Protein AF-A0A2M6X918-F1 (afdb_monomer)

Structure (mmCIF, N/CA/C/O backbone):
data_AF-A0A2M6X918-F1
#
_entry.id   AF-A0A2M6X918-F1
#
loop_
_atom_site.group_PDB
_atom_site.id
_atom_site.type_symbol
_atom_site.label_atom_id
_atom_site.label_alt_id
_atom_site.label_comp_id
_atom_site.label_asym_id
_atom_site.label_entity_id
_atom_site.label_seq_id
_atom_site.pdbx_PDB_ins_code
_atom_site.Cartn_x
_atom_site.Cartn_y
_atom_site.Cartn_z
_atom_site.occupancy
_atom_site.B_iso_or_equiv
_atom_site.auth_seq_id
_atom_site.auth_comp_id
_atom_site.auth_asym_id
_atom_site.auth_atom_id
_atom_site.pdbx_PDB_model_num
ATOM 1 N N . MET A 1 1 ? -6.673 11.656 29.648 1.00 65.75 1 MET A N 1
ATOM 2 C CA . MET A 1 1 ? -6.603 12.655 28.548 1.00 65.75 1 MET A CA 1
ATOM 3 C C . MET A 1 1 ? -8.017 13.031 28.140 1.00 65.75 1 MET A C 1
ATOM 5 O O . MET A 1 1 ? -8.851 12.136 28.101 1.00 65.75 1 MET A O 1
ATOM 9 N N . SER A 1 2 ? -8.291 14.301 27.825 1.00 90.81 2 SER A N 1
ATOM 10 C CA . SER A 1 2 ? -9.578 14.689 27.229 1.00 90.81 2 SER A CA 1
ATOM 11 C C . SER A 1 2 ? -9.735 14.079 25.830 1.00 90.81 2 SER A C 1
ATOM 13 O O . SER A 1 2 ? -8.739 13.821 25.144 1.00 90.81 2 SER A O 1
ATOM 15 N N . LEU A 1 3 ? -10.982 13.849 25.405 1.00 89.31 3 LEU A N 1
ATOM 16 C CA . LEU A 1 3 ? -11.306 13.272 24.095 1.00 89.31 3 LEU A CA 1
ATOM 17 C C . LEU A 1 3 ? -10.665 14.082 22.954 1.00 89.31 3 LEU A C 1
ATOM 19 O O . LEU A 1 3 ? -10.004 13.511 22.090 1.00 89.31 3 LEU A O 1
ATOM 23 N N . THR A 1 4 ? -10.749 15.412 23.029 1.00 91.00 4 THR A N 1
ATOM 24 C CA . THR A 1 4 ? -10.130 16.348 22.080 1.00 91.00 4 THR A CA 1
ATOM 25 C C . THR A 1 4 ? -8.622 16.148 21.975 1.00 91.00 4 THR A C 1
ATOM 27 O O . THR A 1 4 ? -8.084 16.058 20.874 1.00 91.00 4 THR A O 1
ATOM 30 N N . ARG A 1 5 ? -7.924 16.000 23.111 1.00 91.00 5 ARG A N 1
ATOM 31 C CA . ARG A 1 5 ? -6.468 15.798 23.122 1.00 91.00 5 ARG A CA 1
ATOM 32 C C . ARG A 1 5 ? -6.080 14.441 22.527 1.00 91.00 5 ARG A C 1
ATOM 34 O O . ARG A 1 5 ? -5.066 14.349 21.844 1.00 91.00 5 ARG A O 1
ATOM 41 N N . LYS A 1 6 ? -6.886 13.399 22.759 1.00 91.19 6 LYS A N 1
ATOM 42 C CA . LYS A 1 6 ? -6.657 12.055 22.204 1.00 91.19 6 LYS A CA 1
ATOM 43 C C . LYS A 1 6 ? -6.860 12.027 20.684 1.00 91.19 6 LYS A C 1
ATOM 45 O O . LYS A 1 6 ? -6.033 11.461 19.975 1.00 91.19 6 LYS A O 1
ATOM 50 N N . ILE A 1 7 ? -7.913 12.677 20.184 1.00 91.94 7 ILE A N 1
ATOM 51 C CA . ILE A 1 7 ? -8.176 12.804 18.742 1.00 91.94 7 ILE A CA 1
ATOM 52 C C . ILE A 1 7 ? -7.075 13.627 18.065 1.00 91.94 7 ILE A C 1
ATOM 54 O O . ILE A 1 7 ? -6.539 13.196 17.043 1.00 91.94 7 ILE A O 1
ATOM 58 N N . ALA A 1 8 ? -6.692 14.766 18.652 1.00 93.31 8 ALA A N 1
ATOM 59 C CA . ALA A 1 8 ? -5.626 15.614 18.124 1.00 93.31 8 ALA A CA 1
ATOM 60 C C . ALA A 1 8 ? -4.293 14.855 18.030 1.00 93.31 8 ALA A C 1
ATOM 62 O O . ALA A 1 8 ? -3.656 14.866 16.981 1.00 93.31 8 ALA A O 1
ATOM 63 N N . TYR A 1 9 ? -3.911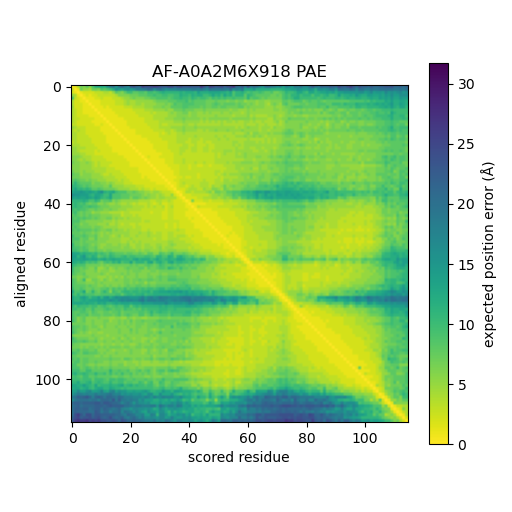 14.126 19.084 1.00 94.94 9 TYR A N 1
ATOM 64 C CA . TYR A 1 9 ? -2.685 13.327 19.092 1.00 94.94 9 TYR A CA 1
ATOM 65 C C . TYR A 1 9 ? -2.690 12.230 18.017 1.00 94.94 9 TYR A C 1
ATOM 67 O O . TYR A 1 9 ? -1.760 12.148 17.220 1.00 94.94 9 TYR A O 1
ATOM 75 N N . ASN A 1 10 ? -3.761 11.433 17.928 1.00 93.69 10 ASN A N 1
ATOM 76 C CA . ASN A 1 10 ? -3.864 10.369 16.923 1.00 93.69 10 ASN A CA 1
ATOM 77 C C . ASN A 1 10 ? -3.842 10.915 15.490 1.00 93.69 10 ASN A C 1
ATOM 79 O O . ASN A 1 10 ? -3.247 10.311 14.600 1.00 93.69 10 ASN A O 1
ATOM 83 N N . THR A 1 11 ? -4.481 12.061 15.262 1.00 94.25 11 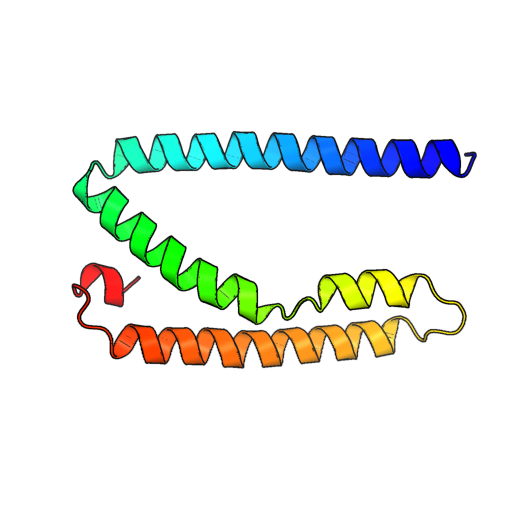THR A N 1
ATOM 84 C CA . THR A 1 11 ? -4.495 12.715 13.948 1.00 94.25 11 THR A CA 1
ATOM 85 C C . THR A 1 11 ? -3.108 13.230 13.586 1.00 94.25 11 THR A C 1
ATOM 87 O O . THR A 1 11 ? -2.651 12.998 12.472 1.00 94.25 11 THR A O 1
ATOM 90 N N . LEU A 1 12 ? -2.402 13.862 14.530 1.00 96.50 12 LEU A N 1
ATOM 91 C CA . LEU A 1 12 ? -1.030 14.326 14.325 1.00 96.50 12 LEU A CA 1
ATOM 92 C C . LEU A 1 12 ? -0.085 13.173 13.981 1.00 96.50 12 LEU A C 1
ATOM 94 O O . LEU A 1 12 ? 0.662 13.274 13.011 1.00 96.50 12 LEU A O 1
ATOM 98 N N . VAL A 1 13 ? -0.157 12.062 14.720 1.00 96.81 13 VAL A N 1
ATOM 99 C CA . VAL A 1 13 ? 0.669 10.874 14.457 1.00 96.81 13 VAL A CA 1
ATOM 100 C C . VAL A 1 13 ? 0.365 10.284 13.076 1.00 96.81 13 VAL A C 1
ATOM 102 O O . VAL A 1 13 ? 1.291 10.004 12.316 1.00 96.81 13 VAL A O 1
ATOM 105 N N . GLN A 1 14 ? -0.913 10.147 12.702 1.00 94.94 14 GLN A N 1
ATOM 106 C CA . GLN A 1 14 ? -1.284 9.640 11.375 1.00 94.94 14 GLN A CA 1
ATOM 107 C C . GLN A 1 14 ? -0.837 10.569 10.240 1.00 94.94 14 GLN A C 1
ATOM 109 O O . GLN A 1 14 ? -0.315 10.098 9.229 1.00 94.94 14 GLN A O 1
ATOM 114 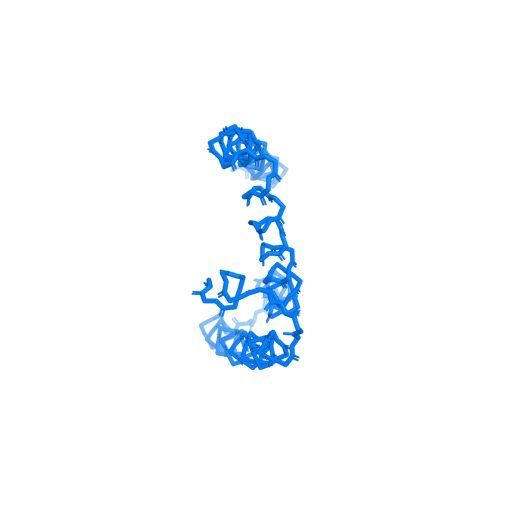N N . SER A 1 15 ? -1.016 11.880 10.397 1.00 96.88 15 SER A N 1
ATOM 115 C CA . SER A 1 15 ? -0.600 12.868 9.400 1.00 96.88 15 SER A CA 1
ATOM 116 C C . SER A 1 15 ? 0.918 12.892 9.237 1.00 96.88 15 SER A C 1
ATOM 118 O O . SER A 1 15 ? 1.403 12.840 8.109 1.00 96.88 15 SER A O 1
ATOM 120 N N . ALA A 1 16 ? 1.674 12.883 10.339 1.00 97.31 16 ALA A N 1
ATOM 121 C CA . ALA A 1 16 ? 3.132 12.805 10.299 1.00 97.31 16 ALA A CA 1
ATOM 122 C C . ALA A 1 16 ? 3.604 11.521 9.598 1.00 97.31 16 ALA A C 1
ATOM 124 O O . ALA A 1 16 ? 4.442 11.583 8.700 1.00 97.31 16 ALA A O 1
ATOM 125 N N . GLY A 1 17 ? 3.005 10.371 9.929 1.00 97.00 17 GLY A N 1
ATOM 126 C CA . GLY A 1 17 ? 3.304 9.100 9.267 1.00 97.00 17 GLY A CA 1
ATOM 127 C C . GLY A 1 17 ? 3.033 9.129 7.759 1.00 97.00 17 GLY A C 1
ATOM 128 O O . GLY A 1 17 ? 3.840 8.621 6.978 1.00 97.00 17 GLY A O 1
ATOM 129 N N . ARG A 1 18 ? 1.943 9.778 7.324 1.00 96.19 18 ARG A N 1
ATOM 130 C CA . ARG A 1 18 ? 1.638 9.966 5.894 1.00 96.19 18 ARG A CA 1
ATOM 131 C C . ARG A 1 18 ? 2.664 10.849 5.192 1.00 96.19 18 ARG A C 1
ATOM 133 O O . ARG A 1 18 ? 3.096 10.493 4.101 1.00 96.19 18 ARG A O 1
ATOM 140 N N . VAL A 1 19 ? 3.074 11.956 5.811 1.00 97.75 19 VAL A N 1
ATOM 141 C CA . VAL A 1 19 ? 4.098 12.852 5.248 1.00 97.75 19 VAL A CA 1
ATOM 142 C C . VAL A 1 19 ? 5.430 12.120 5.102 1.00 97.75 19 VAL A C 1
ATOM 144 O O . VAL A 1 19 ? 6.019 12.138 4.025 1.00 97.75 19 VAL A O 1
ATOM 147 N N . ILE A 1 20 ? 5.871 11.408 6.142 1.00 97.81 20 ILE A N 1
ATOM 148 C CA . ILE A 1 20 ? 7.110 10.617 6.105 1.00 97.81 20 ILE A CA 1
ATOM 149 C C . ILE A 1 20 ? 7.039 9.558 4.997 1.00 97.81 20 ILE A C 1
ATOM 151 O O . ILE A 1 20 ? 7.962 9.443 4.194 1.00 97.81 20 ILE A O 1
ATOM 155 N N . SER A 1 21 ? 5.923 8.833 4.900 1.00 96.50 21 SER A N 1
ATOM 156 C CA . SER A 1 21 ? 5.723 7.817 3.859 1.00 96.50 21 SER A CA 1
ATOM 157 C C . SER A 1 21 ? 5.772 8.416 2.452 1.00 96.50 21 SER A C 1
ATOM 159 O O . SER A 1 21 ? 6.373 7.828 1.556 1.00 96.50 21 SER A O 1
ATOM 161 N N . ALA A 1 22 ? 5.185 9.600 2.255 1.00 96.25 22 ALA A N 1
ATOM 162 C CA . ALA A 1 22 ? 5.217 10.302 0.976 1.00 96.25 22 ALA A CA 1
ATOM 163 C C . ALA A 1 22 ? 6.639 10.745 0.597 1.00 96.25 22 ALA A C 1
ATOM 165 O O . ALA A 1 22 ? 7.046 10.561 -0.548 1.00 96.25 22 ALA A O 1
ATOM 166 N N . LEU A 1 23 ? 7.414 11.268 1.553 1.00 97.75 23 LEU A N 1
ATOM 167 C CA . LEU A 1 23 ? 8.811 11.658 1.329 1.00 97.75 23 LEU A CA 1
ATOM 168 C C . LEU A 1 23 ? 9.689 10.453 0.969 1.00 97.75 23 LEU A C 1
ATOM 170 O O . LEU A 1 23 ? 10.480 10.527 0.029 1.00 97.75 23 LEU A O 1
ATOM 174 N N . ILE A 1 24 ? 9.513 9.328 1.669 1.00 97.25 24 ILE A N 1
ATOM 175 C CA . ILE A 1 24 ? 10.207 8.073 1.349 1.00 97.25 24 ILE A CA 1
ATOM 176 C C . ILE A 1 24 ? 9.807 7.595 -0.049 1.00 97.25 24 ILE A C 1
ATOM 178 O O . ILE A 1 24 ? 10.678 7.303 -0.865 1.00 97.25 24 ILE A O 1
ATOM 182 N N . GLY A 1 25 ? 8.507 7.564 -0.355 1.00 94.56 25 GLY A N 1
ATOM 183 C CA . GLY A 1 25 ? 8.00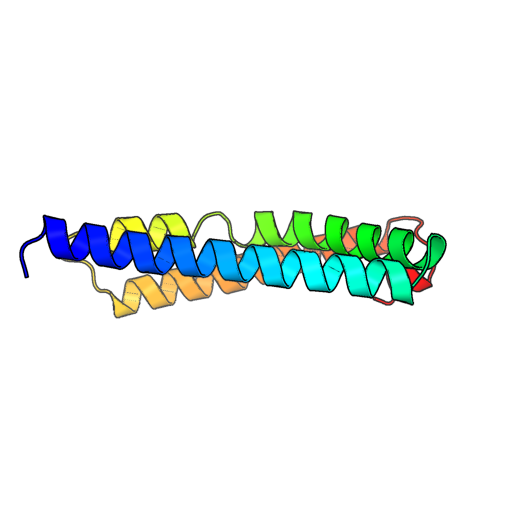0 7.158 -1.667 1.00 94.56 25 GLY A CA 1
ATOM 184 C C . GLY A 1 25 ? 8.559 8.016 -2.802 1.00 94.56 25 GLY A C 1
ATOM 185 O O . GLY A 1 25 ? 8.994 7.486 -3.822 1.00 94.56 25 GLY A O 1
ATOM 186 N N . PHE A 1 26 ? 8.639 9.332 -2.600 1.00 95.88 26 PHE A N 1
ATOM 187 C CA . PHE A 1 26 ? 9.275 10.244 -3.547 1.00 95.88 26 PHE A CA 1
ATOM 188 C C . PHE A 1 26 ? 10.759 9.911 -3.760 1.00 95.88 26 PHE A C 1
ATOM 190 O O . PHE A 1 26 ? 11.213 9.827 -4.902 1.00 95.88 26 PHE A O 1
ATOM 197 N N . GLY A 1 27 ? 11.504 9.661 -2.679 1.00 96.38 27 GLY A N 1
ATOM 198 C CA . GLY A 1 27 ? 12.905 9.243 -2.753 1.00 96.38 27 GLY A CA 1
ATOM 199 C C . GLY A 1 27 ? 13.095 7.938 -3.531 1.00 96.38 27 GLY A C 1
ATOM 200 O O . GLY A 1 27 ? 13.969 7.861 -4.395 1.00 96.38 27 GLY A O 1
ATOM 201 N N . VAL A 1 28 ? 12.234 6.943 -3.290 1.00 93.88 28 VAL A N 1
ATOM 202 C CA . VAL A 1 28 ? 12.238 5.663 -4.017 1.00 93.88 28 VAL A CA 1
ATOM 203 C C . VAL A 1 28 ? 11.993 5.883 -5.506 1.00 93.88 28 VAL A C 1
ATOM 205 O O . VAL A 1 28 ? 12.747 5.360 -6.326 1.00 93.88 28 VAL A O 1
ATOM 208 N N . ILE A 1 29 ? 10.995 6.689 -5.877 1.00 92.38 29 ILE A N 1
ATOM 209 C CA . ILE A 1 29 ? 10.700 6.995 -7.284 1.00 92.38 29 ILE A CA 1
ATOM 210 C C . ILE A 1 29 ? 11.889 7.703 -7.943 1.00 92.38 29 ILE A C 1
ATOM 212 O O . ILE A 1 29 ? 12.302 7.306 -9.030 1.00 92.38 29 ILE A O 1
ATOM 216 N N . ALA A 1 30 ? 12.484 8.702 -7.285 1.00 92.81 30 ALA A N 1
ATOM 217 C CA . ALA A 1 30 ? 13.628 9.438 -7.819 1.00 92.81 30 ALA A CA 1
ATOM 218 C C . ALA A 1 30 ? 14.866 8.544 -8.012 1.00 92.81 30 ALA A C 1
ATOM 220 O O . ALA A 1 30 ? 15.542 8.637 -9.039 1.00 92.81 30 ALA A O 1
ATOM 221 N N . ALA A 1 31 ? 15.159 7.663 -7.052 1.00 93.50 31 ALA A N 1
ATOM 222 C CA . ALA A 1 31 ? 16.256 6.703 -7.154 1.00 93.50 31 ALA A CA 1
ATOM 223 C C . ALA A 1 31 ? 16.013 5.687 -8.281 1.00 93.50 31 ALA A C 1
ATOM 225 O O . ALA A 1 31 ? 16.885 5.471 -9.120 1.00 93.50 31 ALA A O 1
ATOM 226 N N . THR A 1 32 ? 14.801 5.134 -8.350 1.00 91.12 32 THR A N 1
ATOM 227 C CA . THR A 1 32 ? 14.383 4.158 -9.368 1.00 91.12 32 THR A CA 1
ATOM 228 C C . THR A 1 32 ? 14.439 4.765 -10.771 1.00 91.12 32 THR A C 1
ATOM 230 O O . THR A 1 32 ? 14.993 4.162 -11.687 1.00 91.12 32 THR A O 1
ATOM 233 N N . ALA A 1 33 ? 13.948 5.995 -10.944 1.00 90.56 33 ALA A N 1
ATOM 234 C CA . ALA A 1 33 ? 13.986 6.704 -12.221 1.00 90.56 33 ALA A CA 1
ATOM 235 C C . ALA A 1 33 ? 15.419 6.982 -12.703 1.00 90.56 33 ALA A C 1
ATOM 237 O O . ALA A 1 33 ? 15.705 6.858 -13.894 1.00 90.56 33 ALA A O 1
ATOM 238 N N . ARG A 1 34 ? 16.333 7.328 -11.785 1.00 91.19 34 ARG A N 1
ATOM 239 C CA . ARG A 1 34 ? 17.754 7.540 -12.107 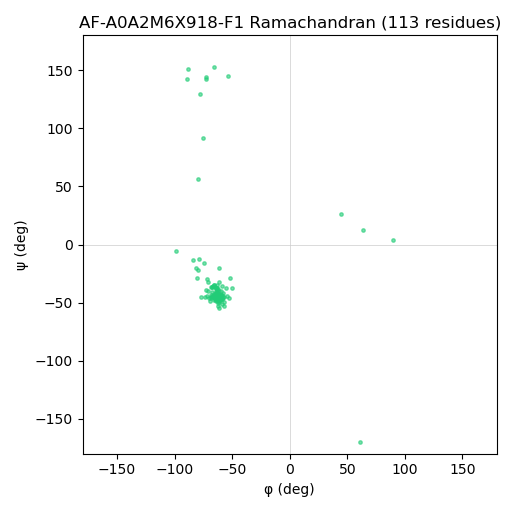1.00 91.19 34 ARG A CA 1
ATOM 240 C C . ARG A 1 34 ? 18.473 6.236 -12.438 1.00 91.19 34 ARG A C 1
ATOM 242 O O . ARG A 1 34 ? 19.282 6.224 -13.357 1.00 91.19 34 ARG A O 1
ATOM 249 N N . TYR A 1 35 ? 18.175 5.161 -11.711 1.00 90.94 35 TYR A N 1
ATOM 250 C CA . TYR A 1 35 ? 18.843 3.872 -11.882 1.00 90.94 35 TYR A CA 1
ATOM 251 C C . TYR A 1 35 ? 18.409 3.142 -13.161 1.00 90.94 35 TYR A C 1
ATOM 253 O O . TYR A 1 35 ? 19.254 2.654 -13.903 1.00 90.94 35 TYR A O 1
ATOM 261 N N . LEU A 1 36 ? 17.103 3.090 -13.452 1.00 86.75 36 LEU A N 1
ATOM 262 C CA . LEU A 1 36 ? 16.577 2.370 -14.621 1.00 86.75 36 LEU A CA 1
ATOM 263 C C . LEU A 1 36 ? 16.611 3.180 -15.928 1.00 86.75 36 LEU A C 1
ATOM 265 O O . LEU A 1 36 ? 16.387 2.623 -17.007 1.00 86.75 36 LEU A O 1
ATOM 269 N N . GLY A 1 37 ? 16.845 4.493 -15.851 1.00 87.00 37 GLY A N 1
ATOM 270 C CA . GLY A 1 37 ? 16.764 5.386 -17.004 1.00 87.00 37 GLY A CA 1
ATOM 271 C C . GLY A 1 37 ? 15.362 5.430 -17.634 1.00 87.00 37 GLY A C 1
ATOM 272 O O . GLY A 1 37 ? 14.380 4.919 -17.096 1.00 87.00 37 GLY A O 1
ATOM 273 N N . ARG A 1 38 ? 15.242 6.059 -18.809 1.00 82.25 38 ARG A N 1
ATOM 274 C CA . ARG A 1 38 ? 13.934 6.385 -19.415 1.00 82.25 38 ARG A CA 1
ATOM 275 C C . ARG A 1 38 ? 13.114 5.149 -19.809 1.00 82.25 38 ARG A C 1
ATOM 277 O O . ARG A 1 38 ? 11.908 5.119 -19.581 1.00 82.25 38 ARG A O 1
ATOM 284 N N . GLN A 1 39 ? 13.758 4.139 -20.396 1.00 81.38 39 GLN A N 1
ATOM 285 C CA . GLN A 1 39 ? 13.072 2.950 -20.909 1.00 81.38 39 GLN A CA 1
ATOM 286 C C . GLN A 1 39 ? 12.682 1.977 -19.786 1.00 81.38 39 GLN A C 1
ATOM 288 O O . GLN A 1 39 ? 11.535 1.531 -19.738 1.00 81.38 39 GLN A O 1
ATOM 293 N N . GLY A 1 40 ? 13.595 1.703 -18.846 1.00 82.88 40 GLY A N 1
ATOM 294 C CA . GLY A 1 40 ? 13.316 0.822 -17.711 1.00 82.88 40 GLY A CA 1
ATOM 295 C C . GLY A 1 40 ? 12.294 1.421 -16.742 1.00 82.88 40 GLY A C 1
ATOM 296 O O . GLY A 1 40 ? 11.413 0.711 -16.262 1.00 82.88 40 GLY A O 1
ATOM 297 N N . PHE A 1 41 ? 12.320 2.742 -16.528 1.00 87.50 41 PHE A N 1
ATOM 298 C CA . PHE A 1 41 ? 11.312 3.415 -15.706 1.00 87.50 41 PHE A CA 1
ATOM 299 C C . PHE A 1 41 ? 9.908 3.367 -16.331 1.00 87.50 41 PHE A C 1
ATOM 301 O O . PHE A 1 41 ? 8.923 3.226 -15.606 1.00 87.50 41 PHE A O 1
ATOM 308 N N . GLY A 1 42 ? 9.800 3.424 -17.665 1.00 85.19 42 GLY A N 1
ATOM 309 C CA . GLY A 1 42 ? 8.527 3.259 -18.374 1.00 85.19 42 GLY A CA 1
ATOM 310 C C . GLY A 1 42 ? 7.925 1.864 -18.183 1.00 85.19 42 GLY A C 1
ATOM 311 O O . GLY A 1 42 ? 6.739 1.736 -17.877 1.00 85.19 42 GLY A O 1
ATOM 312 N N . GLN A 1 43 ? 8.752 0.820 -18.286 1.00 86.38 43 GLN A N 1
ATOM 313 C CA . GLN A 1 43 ? 8.331 -0.562 -18.022 1.00 86.38 43 GLN A CA 1
ATOM 314 C C . GLN A 1 43 ? 7.920 -0.752 -16.557 1.00 86.38 43 GLN A C 1
ATOM 316 O O . GLN A 1 43 ? 6.830 -1.252 -16.290 1.00 86.38 43 GLN A O 1
ATOM 321 N N . TYR A 1 44 ? 8.741 -0.275 -15.617 1.00 87.62 44 TYR A N 1
ATOM 322 C CA . TYR A 1 44 ? 8.447 -0.327 -14.184 1.00 87.62 44 TYR A CA 1
ATOM 323 C C . TYR A 1 44 ? 7.129 0.374 -13.839 1.00 87.62 44 TYR A C 1
ATOM 325 O O . TYR A 1 44 ? 6.265 -0.203 -13.183 1.00 87.62 44 TYR A O 1
ATOM 333 N N . THR A 1 45 ? 6.940 1.600 -14.332 1.00 88.81 45 THR A N 1
ATOM 334 C CA . THR A 1 45 ? 5.718 2.376 -14.085 1.00 88.81 45 THR A CA 1
ATOM 335 C C . THR A 1 45 ? 4.491 1.690 -14.680 1.00 88.81 45 THR A C 1
ATOM 337 O O . THR A 1 45 ? 3.431 1.721 -14.066 1.00 88.81 45 THR A O 1
ATOM 340 N N . THR A 1 46 ? 4.628 1.021 -15.828 1.00 87.62 46 THR A N 1
ATOM 341 C CA . THR A 1 46 ? 3.530 0.257 -16.442 1.00 87.62 46 THR A CA 1
ATOM 342 C C . THR A 1 46 ? 3.104 -0.913 -15.556 1.00 87.62 46 THR A C 1
ATOM 344 O O . THR A 1 46 ? 1.918 -1.045 -15.262 1.00 87.62 46 THR A O 1
ATOM 347 N N . VAL A 1 47 ? 4.062 -1.716 -15.074 1.00 88.38 47 VAL A N 1
ATOM 348 C CA . VAL A 1 47 ? 3.785 -2.830 -14.148 1.00 88.38 47 VAL A CA 1
ATOM 349 C C . VAL A 1 47 ? 3.148 -2.307 -12.861 1.00 88.38 47 VAL A C 1
ATOM 351 O O . VAL A 1 47 ? 2.114 -2.809 -12.431 1.00 88.38 47 VAL A O 1
ATOM 354 N N . MET A 1 48 ? 3.717 -1.253 -12.273 1.00 89.88 48 MET A N 1
ATOM 355 C CA . MET A 1 48 ? 3.210 -0.652 -11.037 1.00 89.88 48 MET A CA 1
ATOM 356 C C . MET A 1 48 ? 1.802 -0.076 -11.197 1.00 89.88 48 MET A C 1
ATOM 358 O O . MET A 1 48 ? 0.974 -0.255 -10.308 1.00 89.88 48 MET A O 1
ATOM 362 N N . ALA A 1 49 ? 1.505 0.596 -12.311 1.00 90.56 49 ALA A N 1
ATOM 363 C CA . ALA A 1 49 ? 0.182 1.154 -12.575 1.00 90.56 49 ALA A CA 1
ATOM 364 C C . ALA A 1 49 ? -0.862 0.050 -12.785 1.00 90.56 49 ALA A C 1
ATOM 366 O O . ALA A 1 49 ? -1.941 0.107 -12.195 1.00 90.56 49 ALA A O 1
ATOM 367 N N . PHE A 1 50 ? -0.523 -0.978 -13.570 1.00 89.38 50 PHE A N 1
ATOM 368 C CA . PHE A 1 50 ? -1.391 -2.130 -13.801 1.00 89.38 50 PHE A CA 1
ATOM 369 C C . PHE A 1 50 ? -1.684 -2.875 -12.491 1.00 89.38 50 PHE A C 1
ATOM 371 O O . PHE A 1 50 ? -2.841 -3.002 -12.090 1.00 89.38 50 PHE A O 1
ATOM 378 N N . SER A 1 51 ? -0.644 -3.289 -11.765 1.00 88.88 51 SER A N 1
ATOM 379 C CA . SER A 1 51 ? -0.780 -3.988 -10.482 1.00 88.88 51 SER A CA 1
ATOM 380 C C . SER A 1 51 ? -1.457 -3.120 -9.422 1.00 88.88 51 SER A C 1
ATOM 382 O O . SER A 1 51 ? -2.270 -3.615 -8.638 1.00 88.88 51 SER A O 1
ATOM 384 N N . GLY A 1 52 ? -1.164 -1.818 -9.410 1.00 89.62 52 GLY A N 1
ATOM 385 C CA . GLY A 1 52 ? -1.775 -0.840 -8.516 1.00 89.62 52 GLY A CA 1
ATOM 386 C C . GLY A 1 52 ? -3.282 -0.734 -8.719 1.00 89.62 52 GLY A C 1
ATOM 387 O O . GLY A 1 52 ? -4.023 -0.771 -7.740 1.00 89.62 52 GLY A O 1
ATOM 388 N N . PHE A 1 53 ? -3.748 -0.703 -9.969 1.00 90.06 53 PHE A N 1
ATOM 389 C CA . PHE A 1 53 ? -5.173 -0.661 -10.293 1.00 90.06 53 PHE A CA 1
ATOM 390 C C . PHE A 1 53 ? -5.937 -1.850 -9.690 1.00 90.06 53 PHE A C 1
ATOM 392 O O . PHE A 1 53 ? -6.894 -1.659 -8.937 1.00 90.06 53 PHE A O 1
ATOM 399 N N . PHE A 1 54 ? -5.476 -3.081 -9.934 1.00 90.31 54 PHE A N 1
ATOM 400 C CA . PHE A 1 54 ? -6.110 -4.275 -9.362 1.00 90.31 54 PHE A CA 1
ATOM 401 C C . PHE A 1 54 ? -5.960 -4.340 -7.838 1.00 90.31 54 PHE A C 1
ATOM 403 O O . PHE A 1 54 ? -6.902 -4.731 -7.151 1.00 90.31 54 PHE A O 1
ATOM 410 N N . SER A 1 55 ? -4.828 -3.894 -7.287 1.00 88.25 55 SER A N 1
ATOM 411 C CA . SER A 1 55 ? -4.604 -3.840 -5.834 1.00 88.25 55 SER A CA 1
ATOM 412 C C . SER A 1 55 ? -5.544 -2.863 -5.125 1.00 88.25 55 SER A C 1
ATOM 414 O O . SER A 1 55 ? -6.010 -3.145 -4.020 1.00 88.25 55 SER A O 1
ATOM 416 N N . THR A 1 56 ? -5.865 -1.726 -5.749 1.00 88.69 56 THR A N 1
ATOM 417 C CA . THR A 1 56 ? -6.845 -0.771 -5.215 1.00 88.69 56 THR A CA 1
ATOM 418 C C . THR A 1 56 ? -8.241 -1.389 -5.149 1.00 88.69 56 THR A C 1
ATOM 420 O O . THR A 1 56 ? -8.930 -1.224 -4.141 1.00 88.69 56 THR A O 1
ATOM 423 N N . ILE A 1 57 ? -8.646 -2.139 -6.178 1.00 87.94 57 ILE A N 1
ATOM 424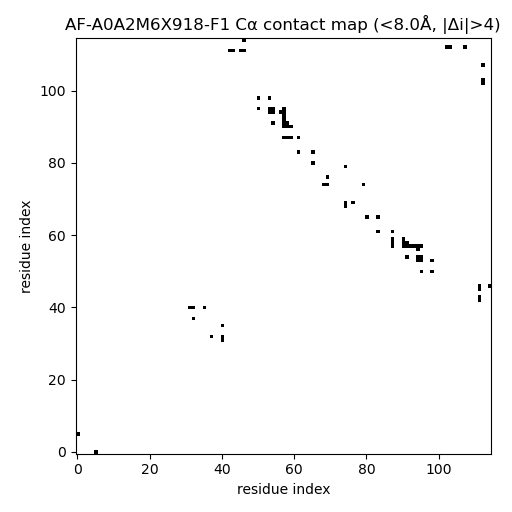 C CA . ILE A 1 57 ? -9.961 -2.796 -6.227 1.00 87.94 57 ILE A CA 1
ATOM 425 C C . ILE A 1 57 ? -10.011 -3.996 -5.263 1.00 87.94 57 ILE A C 1
ATOM 427 O O . ILE A 1 57 ? -11.007 -4.176 -4.566 1.00 87.94 57 ILE A O 1
ATOM 431 N N . ALA A 1 58 ? -8.923 -4.769 -5.151 1.00 87.94 58 ALA A N 1
ATOM 432 C CA . ALA A 1 58 ? -8.801 -5.976 -4.319 1.00 87.94 58 ALA A CA 1
ATOM 433 C C . ALA A 1 58 ? -9.262 -5.783 -2.866 1.00 87.94 58 ALA A C 1
ATOM 435 O O . ALA A 1 58 ? -9.892 -6.666 -2.275 1.00 87.94 58 ALA A O 1
ATOM 436 N N . GLY A 1 59 ? -8.977 -4.609 -2.297 1.00 80.56 59 GLY A N 1
ATOM 437 C CA . GLY A 1 59 ? -9.339 -4.279 -0.923 1.00 80.56 59 GLY A CA 1
ATOM 438 C C . GLY A 1 59 ? -10.822 -3.975 -0.695 1.00 80.56 59 GLY A C 1
ATOM 439 O O . GLY A 1 59 ? -11.230 -3.947 0.466 1.00 80.56 59 GLY A O 1
ATOM 440 N N . PHE A 1 60 ? -11.611 -3.713 -1.748 1.00 81.81 60 PHE A N 1
ATOM 441 C CA . PHE A 1 60 ? -13.061 -3.442 -1.709 1.00 81.81 60 PHE A CA 1
ATOM 442 C C . PHE A 1 60 ? -13.534 -2.465 -0.608 1.00 81.81 60 PHE A C 1
ATOM 444 O O . PHE A 1 60 ? -14.661 -2.540 -0.126 1.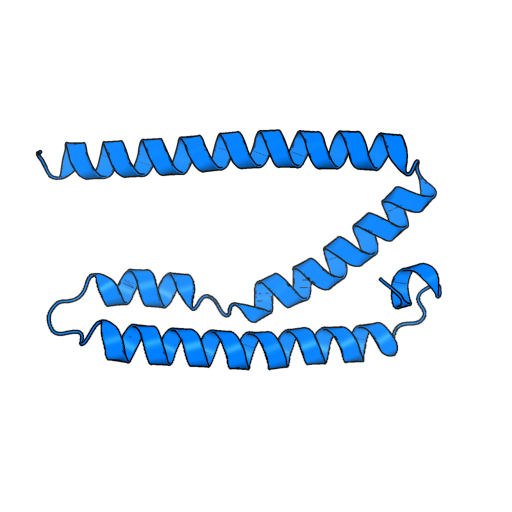00 81.81 60 PHE A O 1
ATOM 451 N N . GLY A 1 61 ? -12.671 -1.556 -0.141 1.00 83.25 61 GLY A N 1
ATOM 452 C CA . GLY A 1 61 ? -12.993 -0.660 0.976 1.00 83.25 61 GLY A CA 1
ATOM 453 C C . GLY A 1 61 ? -13.244 -1.363 2.321 1.00 83.25 61 GLY A C 1
ATOM 454 O O . GLY A 1 61 ? -13.690 -0.710 3.263 1.00 83.25 61 GLY A O 1
ATOM 455 N N . ILE A 1 62 ? -12.918 -2.655 2.462 1.00 88.69 62 ILE A N 1
ATOM 456 C CA . ILE A 1 62 ? -13.175 -3.456 3.674 1.00 88.69 62 ILE A CA 1
ATOM 457 C C . ILE A 1 62 ? -12.562 -2.792 4.915 1.00 88.69 62 ILE A C 1
ATOM 459 O O . ILE A 1 62 ? -13.186 -2.753 5.971 1.00 88.69 62 ILE A O 1
ATOM 463 N N . SER A 1 63 ? -11.378 -2.184 4.788 1.00 87.06 63 SER A N 1
ATOM 464 C CA . SER A 1 63 ? -10.733 -1.438 5.880 1.00 87.06 63 SER A CA 1
ATOM 465 C C . SER A 1 63 ? -11.592 -0.280 6.416 1.00 87.06 63 SER A C 1
ATOM 467 O O . SER A 1 63 ? -11.577 -0.012 7.618 1.00 87.06 63 SER A O 1
ATOM 469 N N . LEU A 1 64 ? -12.343 0.408 5.546 1.00 87.88 64 LEU A N 1
ATOM 470 C CA . LEU A 1 64 ? -13.230 1.508 5.934 1.00 87.88 64 LEU A CA 1
ATOM 471 C C . LEU A 1 64 ? -14.431 0.979 6.724 1.00 87.88 64 LEU A C 1
ATOM 473 O O . LEU A 1 64 ? -14.742 1.506 7.791 1.00 87.88 64 LEU A O 1
ATOM 477 N N . VAL A 1 65 ? -15.053 -0.098 6.232 1.00 90.00 65 VAL A N 1
ATOM 478 C CA . VAL A 1 65 ? -16.178 -0.771 6.902 1.00 90.00 65 VAL A CA 1
ATOM 479 C C . VAL A 1 65 ? -15.749 -1.278 8.274 1.00 90.00 65 VAL A C 1
ATOM 481 O O . VAL A 1 65 ? -16.409 -0.993 9.268 1.00 90.00 65 VAL A O 1
ATOM 484 N N . VAL A 1 66 ? -14.600 -1.955 8.352 1.00 90.81 66 VAL A N 1
ATOM 485 C CA . VAL A 1 66 ? -14.066 -2.473 9.617 1.00 90.81 66 VAL A CA 1
ATOM 486 C C . VAL A 1 66 ? -13.861 -1.353 10.632 1.00 90.81 66 VAL A C 1
ATOM 488 O O . VAL A 1 66 ? -14.270 -1.484 11.781 1.00 90.81 66 VAL A O 1
ATOM 491 N N . THR A 1 67 ? -13.277 -0.232 10.209 1.00 88.7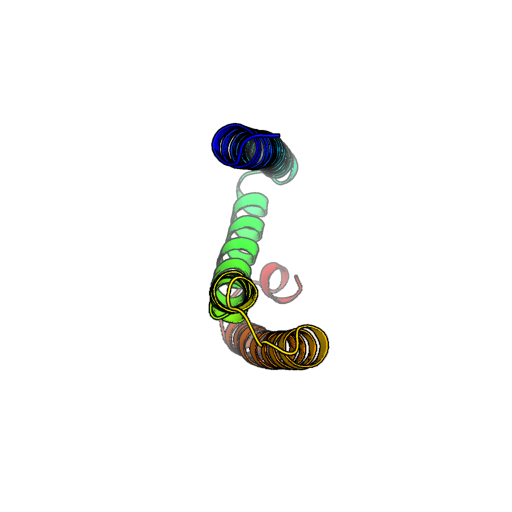5 67 THR A N 1
ATOM 492 C CA . THR A 1 67 ? -13.031 0.911 11.099 1.00 88.75 67 THR A CA 1
ATOM 493 C C . THR A 1 67 ? -14.333 1.535 11.610 1.00 88.75 67 THR A C 1
ATOM 495 O O . THR A 1 67 ? -14.400 1.937 12.770 1.00 88.75 67 THR A O 1
ATOM 498 N N . ASN A 1 68 ? -15.373 1.597 10.773 1.00 89.19 68 ASN A N 1
ATOM 499 C CA . ASN A 1 68 ? -16.683 2.129 11.155 1.00 89.19 68 ASN A CA 1
ATOM 500 C C . ASN A 1 68 ? -17.410 1.206 12.152 1.00 89.19 68 ASN A C 1
ATOM 502 O O . ASN A 1 68 ? -17.864 1.658 13.203 1.00 89.19 68 ASN A O 1
ATOM 506 N N . GLU A 1 69 ? -17.464 -0.096 11.862 1.00 87.88 69 GLU A N 1
ATOM 507 C CA . GLU A 1 69 ? -18.185 -1.080 12.682 1.00 87.88 69 GLU A CA 1
ATOM 508 C C . GLU A 1 69 ? -17.504 -1.353 14.032 1.00 87.88 69 GLU A C 1
ATOM 510 O O . GLU A 1 69 ? -18.190 -1.556 15.033 1.00 87.88 69 GLU A O 1
ATOM 515 N N . LEU A 1 70 ?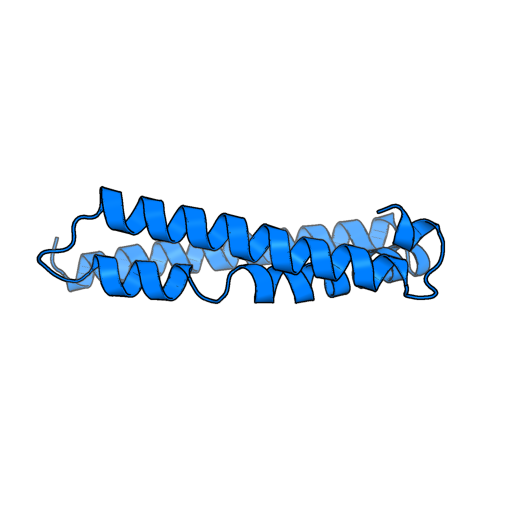 -16.168 -1.283 14.108 1.00 88.19 70 LEU A N 1
ATOM 516 C CA . LEU A 1 70 ? -15.427 -1.422 15.371 1.00 88.19 70 LEU A CA 1
ATOM 517 C C . LEU A 1 70 ? -15.771 -0.338 16.407 1.00 88.19 70 LEU A C 1
ATOM 519 O O . LEU A 1 70 ? -15.532 -0.534 17.597 1.00 88.19 70 LEU A O 1
ATOM 523 N N . GLY A 1 71 ? -16.325 0.801 15.979 1.00 81.06 71 GLY A N 1
ATOM 524 C CA . GLY A 1 71 ? -16.771 1.867 16.877 1.00 81.06 71 GLY A CA 1
ATOM 525 C C . GLY A 1 71 ? -18.129 1.612 17.544 1.00 81.06 71 GLY A C 1
ATOM 526 O O . GLY A 1 71 ? -18.489 2.336 18.475 1.00 81.06 71 GLY A O 1
ATOM 527 N N . LYS A 1 72 ? -18.900 0.613 17.091 1.00 86.94 72 LYS A N 1
ATOM 528 C CA . LYS A 1 72 ? -20.261 0.342 17.582 1.00 86.94 72 LYS A CA 1
ATOM 529 C C . LYS A 1 72 ? -20.253 -0.606 18.787 1.00 86.94 72 LYS A C 1
ATOM 531 O O . LYS A 1 72 ? -19.473 -1.553 18.863 1.00 86.94 72 LYS A O 1
ATOM 536 N N . LYS A 1 73 ? -21.151 -0.367 19.752 1.00 79.25 73 LYS A N 1
ATOM 537 C CA . LYS A 1 73 ? -21.318 -1.233 20.936 1.00 79.25 73 LYS A CA 1
ATOM 538 C C . LYS A 1 73 ? -22.002 -2.554 20.558 1.00 79.25 73 LYS A C 1
ATOM 540 O O . LYS A 1 73 ? -22.906 -2.560 19.733 1.00 79.25 73 LYS A O 1
ATOM 545 N N . GLY A 1 74 ? -21.607 -3.652 21.210 1.00 78.56 74 GLY A N 1
ATOM 546 C CA . GLY A 1 74 ? -22.234 -4.976 21.049 1.00 78.56 74 GLY A CA 1
ATOM 547 C C . GLY A 1 74 ? -21.641 -5.858 19.942 1.00 78.56 74 GLY A C 1
ATOM 548 O O . GLY A 1 74 ? -22.129 -6.961 19.715 1.00 78.56 74 GLY A O 1
ATOM 549 N N . LEU A 1 75 ? -20.580 -5.409 19.267 1.00 84.69 75 LEU A N 1
ATOM 550 C CA . LEU A 1 75 ? -19.903 -6.180 18.227 1.00 84.69 75 LEU A CA 1
ATOM 551 C C . LEU A 1 75 ? -18.981 -7.250 18.838 1.00 84.69 75 LEU A C 1
ATOM 553 O O . LEU A 1 75 ? -18.112 -6.943 19.657 1.00 84.69 75 LEU A O 1
ATOM 557 N N . ASN A 1 76 ? -19.102 -8.503 18.391 1.00 88.81 76 ASN A N 1
ATOM 558 C CA . ASN A 1 76 ? -18.086 -9.518 18.671 1.00 88.81 76 ASN A CA 1
ATOM 559 C C . ASN A 1 76 ? -16.861 -9.272 17.774 1.00 88.81 76 ASN A C 1
ATOM 561 O O . ASN A 1 76 ? -16.799 -9.745 16.637 1.00 88.81 76 ASN A O 1
ATOM 565 N N . VAL A 1 77 ? -15.905 -8.503 18.301 1.00 87.88 77 VAL A N 1
ATOM 566 C CA . VAL A 1 77 ? -14.712 -8.022 17.586 1.00 87.88 77 VAL A CA 1
ATOM 567 C C . VAL A 1 77 ? -13.935 -9.158 16.920 1.00 87.88 77 VAL A C 1
ATOM 569 O O . VAL A 1 77 ? -13.610 -9.050 15.742 1.00 87.88 77 VAL A O 1
ATOM 572 N N . ASN A 1 78 ? -13.696 -10.269 17.622 1.00 88.50 78 ASN A N 1
ATOM 573 C CA . ASN A 1 78 ? -12.921 -11.388 17.076 1.00 88.50 78 ASN A CA 1
ATOM 574 C C . ASN A 1 78 ? -13.614 -12.046 15.880 1.00 88.50 78 ASN A C 1
ATOM 576 O O . ASN A 1 78 ? -12.984 -12.269 14.847 1.00 88.50 78 ASN A O 1
ATOM 580 N N . LYS A 1 79 ? -14.919 -12.329 15.990 1.00 90.75 79 LYS A N 1
ATOM 581 C CA . LYS A 1 79 ? -15.670 -12.958 14.894 1.00 90.75 79 LYS A CA 1
ATOM 582 C C . LYS A 1 79 ? -15.798 -12.022 13.690 1.00 90.75 79 LYS A C 1
ATOM 584 O O . LYS A 1 79 ? -15.646 -12.461 12.554 1.00 90.75 79 LYS A O 1
ATOM 589 N N . PHE A 1 80 ? -16.040 -10.736 13.937 1.00 91.88 80 PHE A N 1
ATOM 590 C CA . PHE A 1 80 ? -16.152 -9.733 12.881 1.00 91.88 80 PHE A CA 1
ATOM 591 C C . PHE A 1 80 ? -14.825 -9.520 12.143 1.00 91.88 80 PHE A C 1
ATOM 593 O O . PHE A 1 80 ? -14.802 -9.558 10.915 1.00 91.88 80 PHE A O 1
ATOM 600 N N . LEU A 1 81 ? -13.718 -9.357 12.875 1.00 91.75 81 LEU A N 1
ATOM 601 C CA . LEU A 1 81 ? -12.392 -9.202 12.276 1.00 91.75 81 LEU A CA 1
ATOM 602 C C . LEU A 1 81 ? -11.975 -10.442 11.491 1.00 91.75 81 LEU A C 1
ATOM 604 O O . LEU A 1 81 ? -11.453 -10.292 10.391 1.00 91.75 81 LEU A O 1
ATOM 608 N N . SER A 1 82 ? -12.247 -11.642 12.014 1.00 92.19 82 SER A N 1
ATOM 609 C CA . SER A 1 82 ? -11.978 -12.894 11.301 1.00 92.19 82 SER A CA 1
ATOM 610 C C . SER A 1 82 ? -12.730 -12.943 9.968 1.00 92.19 82 SER A C 1
ATOM 612 O O . SER A 1 82 ? -12.108 -13.081 8.919 1.00 92.19 82 SER A O 1
ATOM 614 N N . ASN A 1 83 ? -14.045 -12.693 9.974 1.00 92.00 83 ASN A N 1
ATOM 615 C CA . ASN A 1 83 ? -14.841 -12.674 8.745 1.00 92.00 83 ASN A CA 1
ATOM 616 C C . ASN A 1 83 ? -14.380 -11.592 7.758 1.00 92.00 83 ASN A C 1
ATOM 618 O O . ASN A 1 83 ? -14.272 -11.860 6.563 1.00 92.00 83 ASN A O 1
ATOM 622 N N . ALA A 1 84 ? -14.099 -10.377 8.237 1.00 91.81 84 ALA A N 1
ATOM 623 C CA . ALA A 1 84 ? -13.614 -9.291 7.390 1.00 91.81 84 ALA A CA 1
ATOM 624 C C . ALA A 1 84 ? -12.242 -9.613 6.778 1.00 91.81 84 ALA A C 1
ATOM 626 O O . ALA A 1 84 ? -11.984 -9.290 5.619 1.00 91.81 84 ALA A O 1
ATOM 627 N N . PHE A 1 85 ? -11.373 -10.280 7.538 1.00 91.69 85 PHE A N 1
ATOM 628 C CA . PHE A 1 85 ? -10.072 -10.733 7.069 1.00 91.69 85 PHE A CA 1
ATOM 629 C C . PHE A 1 85 ? -10.198 -11.845 6.023 1.00 91.69 85 PHE A C 1
ATOM 631 O O . PHE A 1 85 ? -9.588 -11.740 4.960 1.00 91.69 85 PHE A O 1
ATOM 638 N N . THR A 1 86 ? -11.039 -12.856 6.263 1.00 92.56 86 THR A N 1
ATOM 639 C CA . THR A 1 86 ? -11.329 -13.908 5.278 1.00 92.56 86 THR A CA 1
ATOM 640 C C . THR A 1 86 ? -11.897 -13.315 3.994 1.00 92.56 86 THR A C 1
ATOM 642 O O . THR A 1 86 ? -11.410 -13.634 2.912 1.00 92.56 86 THR A O 1
ATOM 645 N N . LEU A 1 87 ? -12.870 -12.403 4.099 1.00 91.44 87 LEU A N 1
ATOM 646 C CA . LEU A 1 87 ? -13.454 -11.733 2.938 1.00 91.44 87 LEU A CA 1
ATOM 647 C C . LEU A 1 87 ? -12.392 -10.960 2.152 1.00 91.44 87 LEU A C 1
ATOM 649 O O . LEU A 1 87 ? -12.346 -11.066 0.931 1.00 91.44 87 LEU A O 1
ATOM 653 N N . ARG A 1 88 ? -11.505 -10.241 2.850 1.00 91.50 88 ARG A N 1
ATOM 654 C CA . ARG A 1 88 ? -10.401 -9.500 2.232 1.00 91.50 88 ARG A CA 1
ATOM 655 C C . ARG A 1 88 ? -9.416 -10.412 1.515 1.00 91.50 88 ARG A C 1
ATOM 657 O O . ARG A 1 88 ? -8.955 -10.055 0.435 1.00 91.50 88 ARG A O 1
ATOM 664 N N . ILE A 1 89 ? -9.067 -11.557 2.099 1.00 92.44 89 ILE A N 1
ATOM 665 C CA . ILE A 1 89 ? -8.187 -12.537 1.452 1.00 92.44 89 ILE A CA 1
ATOM 666 C C . ILE A 1 89 ? -8.846 -13.060 0.181 1.00 92.44 89 ILE A C 1
ATOM 668 O O . ILE A 1 89 ? -8.244 -12.977 -0.885 1.00 92.44 89 ILE A O 1
ATOM 672 N N . VAL A 1 90 ? -10.083 -13.549 0.275 1.00 92.94 90 VAL A N 1
ATOM 673 C CA . VAL A 1 90 ? -10.797 -14.128 -0.871 1.00 92.94 90 VAL A CA 1
ATOM 674 C C . VAL A 1 90 ? -10.983 -13.092 -1.979 1.00 92.94 90 VAL A C 1
ATOM 676 O O . VAL A 1 90 ? -10.687 -13.384 -3.137 1.00 92.94 90 VAL A O 1
ATOM 679 N N . SER A 1 91 ? -11.392 -11.864 -1.641 1.00 91.06 91 SER A N 1
ATOM 680 C CA . SER A 1 91 ? -11.563 -10.788 -2.623 1.00 91.06 91 SER A CA 1
ATOM 681 C C . SER A 1 91 ? -10.244 -10.390 -3.277 1.00 91.06 91 SER A C 1
ATOM 683 O O . SER A 1 91 ? -10.198 -10.176 -4.488 1.00 91.06 91 SER A O 1
ATOM 685 N N . SER A 1 92 ? -9.160 -10.332 -2.496 1.00 91.56 92 SER A N 1
ATOM 686 C CA . SER A 1 92 ? -7.838 -9.976 -3.009 1.00 91.56 92 SER A CA 1
ATOM 687 C C . SER A 1 92 ? -7.294 -11.058 -3.929 1.00 91.56 92 SER A C 1
ATOM 689 O O . SER A 1 92 ? -6.834 -10.736 -5.018 1.00 91.56 92 SER A O 1
ATOM 691 N N . PHE A 1 93 ? -7.399 -12.333 -3.548 1.00 92.50 93 PHE A N 1
ATOM 692 C CA . PHE A 1 93 ? -6.995 -13.445 -4.408 1.00 92.50 93 PHE A CA 1
ATOM 693 C C . PHE A 1 93 ? -7.804 -13.491 -5.703 1.00 92.50 93 PHE A C 1
ATOM 695 O O . PHE A 1 93 ? -7.219 -13.655 -6.771 1.00 92.50 93 PHE A O 1
ATOM 702 N N . ALA A 1 94 ? -9.122 -13.293 -5.633 1.00 92.06 94 ALA A N 1
ATOM 703 C CA . ALA A 1 94 ? -9.969 -13.273 -6.820 1.00 92.06 94 ALA A CA 1
ATOM 704 C C . ALA A 1 94 ? -9.589 -12.126 -7.772 1.00 92.06 94 ALA A C 1
ATOM 706 O O . ALA A 1 94 ? -9.363 -12.358 -8.956 1.00 92.06 94 ALA A O 1
ATOM 707 N N . ILE A 1 95 ? -9.466 -10.894 -7.266 1.00 91.62 95 ILE A N 1
ATOM 708 C CA . ILE A 1 95 ? -9.192 -9.719 -8.107 1.00 91.62 95 ILE A CA 1
ATOM 709 C C . ILE A 1 95 ? -7.764 -9.717 -8.638 1.00 91.62 95 ILE A C 1
ATOM 711 O O . ILE A 1 95 ? -7.558 -9.433 -9.815 1.00 91.62 95 ILE A O 1
ATOM 715 N N . LEU A 1 96 ? -6.777 -10.029 -7.799 1.00 90.19 96 LEU A N 1
ATOM 716 C CA . LEU A 1 96 ? -5.386 -10.088 -8.240 1.00 90.19 96 LEU A CA 1
ATOM 717 C C . LEU A 1 96 ? -5.166 -11.263 -9.199 1.00 90.19 96 LEU A C 1
ATOM 719 O O . LEU A 1 96 ? -4.454 -11.105 -10.185 1.00 90.19 96 LEU A O 1
ATOM 723 N N . GLY A 1 97 ? -5.831 -12.403 -8.973 1.00 89.50 97 GLY A N 1
ATOM 724 C CA . GLY A 1 97 ? -5.834 -13.532 -9.905 1.00 89.50 97 GLY A CA 1
ATOM 725 C C . GLY A 1 97 ? -6.433 -13.163 -11.264 1.00 89.50 97 GLY A C 1
ATOM 726 O O . GLY A 1 97 ? -5.836 -13.456 -12.299 1.00 89.50 97 GLY A O 1
ATOM 727 N N . LEU A 1 98 ? -7.561 -12.444 -11.278 1.00 88.81 98 LEU A N 1
ATOM 728 C CA . LEU A 1 98 ? -8.140 -11.893 -12.509 1.00 88.81 98 LEU A CA 1
ATOM 729 C C . LEU A 1 98 ? -7.197 -10.893 -13.187 1.00 88.81 98 LEU A C 1
ATOM 731 O O . LEU A 1 98 ? -7.018 -10.956 -14.400 1.00 88.81 98 LEU A O 1
ATOM 735 N N . GLY A 1 99 ? -6.557 -10.009 -12.420 1.00 87.38 99 GLY A N 1
ATOM 736 C CA . GLY A 1 99 ? -5.556 -9.075 -12.932 1.00 87.38 99 GLY A CA 1
ATOM 737 C C . GLY A 1 99 ? -4.379 -9.789 -13.594 1.00 87.38 99 GLY A C 1
ATOM 738 O O . GLY A 1 99 ? -3.987 -9.424 -14.699 1.00 87.38 99 GLY A O 1
ATOM 739 N N . ALA A 1 100 ? -3.868 -10.858 -12.982 1.00 86.06 100 ALA A N 1
ATOM 740 C CA . ALA A 1 100 ? -2.801 -11.675 -13.555 1.00 86.06 100 ALA A CA 1
ATOM 741 C C . ALA A 1 100 ? -3.233 -12.357 -14.866 1.00 86.06 100 ALA A C 1
ATOM 743 O O . ALA A 1 100 ? -2.491 -12.330 -15.849 1.00 86.06 100 ALA A O 1
ATOM 744 N N . LEU A 1 101 ? -4.453 -12.908 -14.917 1.00 86.38 101 LEU A N 1
ATOM 745 C CA . LEU A 1 101 ? -5.014 -13.494 -16.140 1.00 86.38 101 LEU A CA 1
ATOM 746 C C . LEU A 1 101 ? -5.137 -12.447 -17.256 1.00 86.38 101 LEU A C 1
ATOM 748 O O . LEU A 1 101 ? -4.672 -12.682 -18.369 1.00 86.38 101 LEU A O 1
ATOM 752 N N . ILE A 1 102 ? -5.695 -11.270 -16.956 1.00 85.25 102 ILE A N 1
ATOM 753 C CA . ILE A 1 102 ? -5.839 -10.165 -17.917 1.00 85.25 102 ILE A CA 1
ATOM 754 C C . ILE A 1 102 ? -4.465 -9.684 -18.404 1.00 85.25 102 ILE A C 1
ATOM 756 O O . ILE A 1 102 ? -4.267 -9.488 -19.603 1.00 85.25 102 ILE A O 1
ATOM 760 N N . GLY A 1 103 ? -3.496 -9.553 -17.496 1.00 82.81 103 GLY A N 1
ATOM 761 C CA . GLY A 1 103 ? -2.121 -9.182 -17.830 1.00 82.81 103 GLY A CA 1
ATOM 762 C C . GLY A 1 103 ? -1.453 -10.196 -18.760 1.00 82.81 103 GLY A C 1
ATOM 763 O O . GLY A 1 103 ? -0.677 -9.815 -19.635 1.00 82.81 103 GLY A O 1
ATOM 764 N N . PHE A 1 104 ? -1.805 -11.482 -18.645 1.00 76.44 104 PHE A N 1
ATOM 765 C CA . PHE A 1 104 ? -1.291 -12.519 -19.533 1.00 76.44 104 PHE A CA 1
ATOM 766 C C . PHE A 1 104 ? -1.864 -12.442 -20.959 1.00 76.44 104 PHE A C 1
ATOM 768 O O . PHE A 1 104 ? -1.170 -12.823 -21.908 1.00 76.44 104 PHE A O 1
ATOM 775 N N . LEU A 1 105 ? -3.097 -11.948 -21.125 1.00 76.69 105 LEU A N 1
ATOM 776 C CA . LEU A 1 105 ? -3.724 -11.747 -22.436 1.00 76.69 105 LEU A CA 1
ATOM 777 C C . LEU A 1 105 ? -3.250 -10.469 -23.149 1.00 76.69 105 LEU A C 1
ATOM 779 O O . LEU A 1 105 ? -3.354 -10.390 -24.372 1.00 76.69 105 LEU A O 1
ATOM 783 N N . MET A 1 106 ? -2.731 -9.474 -22.425 1.00 73.00 106 MET A N 1
ATOM 784 C CA . MET A 1 106 ? -2.271 -8.228 -23.043 1.00 73.00 106 MET A CA 1
ATOM 785 C C . MET A 1 106 ? -0.949 -8.406 -23.820 1.00 73.00 106 MET A C 1
ATOM 787 O O . MET A 1 106 ? -0.050 -9.121 -23.364 1.00 73.00 106 MET A O 1
ATOM 791 N N . PRO A 1 107 ? -0.782 -7.731 -24.978 1.00 68.00 107 PRO A N 1
ATOM 792 C CA . PRO A 1 107 ? 0.403 -7.839 -25.832 1.00 68.00 107 PRO A CA 1
ATOM 793 C C . PRO A 1 107 ? 1.573 -6.996 -25.293 1.00 68.00 107 PRO A C 1
ATOM 795 O O . PRO A 1 107 ? 2.100 -6.118 -25.976 1.00 68.00 107 PRO A O 1
ATOM 798 N N . TYR A 1 108 ? 1.977 -7.235 -24.046 1.00 71.00 108 TYR A N 1
ATOM 799 C CA . TYR A 1 108 ? 3.132 -6.570 -23.447 1.00 71.00 108 TYR A CA 1
ATOM 800 C C . TYR A 1 108 ? 4.443 -7.326 -23.721 1.00 71.00 108 TYR A C 1
ATOM 802 O O . TYR A 1 108 ? 4.439 -8.555 -23.844 1.00 71.00 108 TYR A O 1
ATOM 810 N N . PRO A 1 109 ? 5.592 -6.620 -23.780 1.00 67.56 109 PRO A N 1
ATOM 811 C CA . PRO A 1 109 ? 6.906 -7.250 -23.886 1.00 67.56 109 PRO A CA 1
ATOM 812 C C . PRO A 1 109 ? 7.136 -8.283 -22.772 1.00 67.56 109 PRO A C 1
ATOM 814 O O . PRO A 1 109 ? 6.739 -8.063 -21.630 1.00 67.56 109 PRO A O 1
ATOM 817 N N . LEU A 1 110 ? 7.848 -9.377 -23.070 1.00 62.19 110 LEU A N 1
ATOM 818 C CA . LEU A 1 110 ? 8.141 -10.472 -22.123 1.00 62.19 110 LEU A CA 1
ATOM 819 C C . LEU A 1 110 ? 8.741 -10.005 -20.784 1.00 62.19 110 LEU A C 1
ATOM 821 O O . LEU A 1 110 ? 8.520 -10.654 -19.768 1.00 62.19 110 LEU A O 1
ATOM 825 N N . LEU A 1 111 ? 9.467 -8.883 -20.773 1.00 60.81 111 LEU A N 1
ATOM 826 C CA . LEU A 1 111 ? 10.008 -8.256 -19.559 1.00 60.81 111 LEU A CA 1
ATOM 827 C C . LEU A 1 111 ? 8.921 -7.721 -18.613 1.00 60.81 111 LEU A C 1
ATOM 829 O O . LEU A 1 111 ? 9.076 -7.804 -17.404 1.00 60.81 111 LEU A O 1
ATOM 833 N N . VAL A 1 112 ? 7.813 -7.214 -19.155 1.00 62.75 112 VAL A N 1
ATOM 834 C CA . VAL A 1 112 ? 6.652 -6.729 -18.389 1.00 62.75 112 VAL A CA 1
ATOM 835 C C . VAL A 1 112 ? 5.769 -7.899 -17.947 1.00 62.75 112 VAL A C 1
ATOM 837 O O . VAL A 1 112 ? 5.125 -7.831 -16.911 1.00 62.75 112 VAL A O 1
ATOM 840 N N . LYS A 1 113 ? 5.769 -8.995 -18.716 1.00 58.06 113 LYS A N 1
ATOM 841 C CA . LYS A 1 113 ? 4.953 -10.191 -18.462 1.00 58.06 113 LYS A CA 1
ATOM 842 C C . LYS A 1 113 ? 5.543 -11.145 -17.410 1.00 58.06 113 LYS A C 1
ATOM 844 O O . LYS A 1 113 ? 4.827 -12.004 -16.909 1.00 58.06 113 LYS A O 1
ATOM 849 N N . LYS A 1 114 ? 6.852 -11.051 -17.145 1.00 57.56 114 LYS A N 1
ATOM 850 C CA . LYS A 1 114 ? 7.594 -11.900 -16.188 1.00 57.56 114 LYS A CA 1
ATOM 851 C C . LYS A 1 114 ? 7.826 -11.241 -14.820 1.00 57.56 114 LYS A C 1
ATOM 853 O O . LYS A 1 114 ? 8.410 -11.896 -13.959 1.00 57.56 114 LYS A O 1
ATOM 858 N N . ALA A 1 115 ? 7.456 -9.970 -14.668 1.00 52.56 115 ALA A N 1
ATOM 859 C CA . ALA A 1 115 ? 7.491 -9.244 -13.399 1.00 52.56 115 ALA A CA 1
ATOM 860 C C . ALA A 1 115 ? 6.270 -9.609 -12.547 1.00 52.56 115 ALA A C 1
ATOM 862 O O . ALA A 1 115 ? 6.440 -9.706 -11.313 1.00 52.56 115 ALA A O 1
#

Mean predicted aligned error: 6.94 Å

Foldseek 3Di:
DDPVVVVVVVVVVVVVVVVVVVVVVVVVLVVQCVVLDDPRSVLVVVLCVLLVVLQVVLQVCLVVVLVVVVPDPPDPNVVSVVVSVVSSVVSNCVSSVVSLVVLCPDPDDPVSNVD

Sequence (115 aa):
MSLTRKIAYNTLVQSAGRVISALIGFGVIAATARYLGRQGFGQYTTVMAFSGFFSTIAGFGISLVVTNELGKKGLNVNKFLSNAFTLRIVSSFAILGLGALIGFLMPYPLLVKKA

Solvent-accessible surface area (backbone atoms only — not comparable to full-atom values): 6447 Å² total; per-residue (Å²): 131,56,71,67,58,52,51,51,50,55,49,50,54,51,52,51,52,50,54,53,52,50,54,50,51,51,50,51,50,55,51,48,42,66,73,45,34,76,70,48,35,51,50,51,50,49,50,51,52,56,52,46,55,34,54,63,56,18,47,69,60,47,70,59,53,52,60,58,56,71,72,48,87,91,64,61,60,69,64,50,50,50,51,52,49,52,50,41,51,55,41,28,53,52,36,44,50,50,44,52,55,53,55,68,72,47,96,62,60,70,76,63,71,74,109

pLDDT: mean 87.37, std 9.1, range [52.56, 97.81]

Radius of gyration: 19.55 Å; Cα contacts (8 Å, |Δi|>4): 42; chains: 1; bounding box: 41×30×54 Å

Secondary structure (DSSP, 8-state):
--HHHHHHHHHHHHHHHHHHHHHHHHHHHHHHHHHHHHHHHHHHHHHHHHHHHHHHHHTTTHHHHHHHHTTSTT--HHHHHHHHHHHHHHHHHHHHHHHHHHHHHS---HHHH--